Protein AF-A0AAV2QSV0-F1 (afdb_monomer)

Foldseek 3Di:
DDDDDPPVVLVVQLVVVCVPPVDDDPDPVRSQLVVCVVVVDFPAAAPVDRDGHSDPVVNQLVVCVVVVNFPAAAPVDRDGHSDVVVNVLVCCVVVVDFPAADPVDRDGHSDPVVNVLVVCVVVVDFPDAAPVDRDTHSDPVVNVVVVD

InterPro domains:
  IPR013087 Zinc finger C2H2-type [PF00096] (44-66)
  IPR013087 Zinc finger C2H2-type [PS00028] (46-66)
  IPR013087 Zinc finger C2H2-type [PS00028] (74-94)
  IPR013087 Zinc finger C2H2-type [PS00028] (102-122)
  IPR013087 Zinc finger C2H2-type [PS50157] (24-43)
  IPR013087 Zinc finger C2H2-type [PS50157] (44-71)
  IPR013087 Zinc finger C2H2-type [PS50157] (72-99)
  IPR013087 Zinc finger C2H2-type [PS50157] (100-127)
  IPR013087 Zinc finger C2H2-type [PS50157] (128-148)
  IPR013087 Zinc finger C2H2-type [SM00355] (44-66)
  IPR013087 Zinc finger C2H2-type [SM00355] (72-94)
  IPR013087 Zinc finger C2H2-type [SM00355] (100-122)
  IPR013087 Zinc finger C2H2-type [SM00355] (128-148)
  IPR027756 Ovo-like [PTHR10032] (66-147)
  IPR036236 Zinc finger C2H2 superfamily [SSF57667] (24-81)
  IPR036236 Zinc finger C2H2 superfamily [SSF57667] (80-137)

Radius of gyration: 21.08 Å; Cα contacts (8 Å, |Δi|>4): 146; chains: 1; bounding box: 46×46×64 Å

Sequence (148 aa):
MFIRYSLRRNHIYAASVARHFQLAFSNNYELINHVRIHTGEKPYQCSLCVKSFSTNYKLKSHLRRHAGDKPYQCSKCVQAFSDSANLTSHMRIHTGEKPYQCRHCSKAFSQNSGLKKHMRTHTGEKPYQCSQCDQVFSTNSNLRCHMS

Structure (mmCIF, N/CA/C/O backbone):
data_AF-A0AAV2QSV0-F1
#
_entry.id   AF-A0AAV2QSV0-F1
#
loop_
_atom_site.group_PDB
_atom_site.id
_atom_site.type_symbol
_atom_site.label_atom_id
_atom_site.label_alt_id
_atom_site.label_comp_id
_atom_site.label_asym_id
_atom_site.label_entity_id
_atom_site.label_seq_id
_atom_site.pdbx_PDB_ins_code
_atom_site.Cartn_x
_atom_site.Cartn_y
_atom_site.Cartn_z
_atom_site.occupancy
_atom_site.B_iso_or_equiv
_atom_site.auth_seq_id
_atom_site.auth_comp_id
_atom_site.auth_asym_id
_atom_site.auth_atom_id
_atom_site.pdbx_PDB_model_num
ATOM 1 N N . MET A 1 1 ? 3.305 8.415 -44.660 1.00 32.47 1 MET A N 1
ATOM 2 C CA . MET A 1 1 ? 3.394 9.693 -43.916 1.00 32.47 1 MET A CA 1
ATOM 3 C C . MET A 1 1 ? 2.268 9.766 -42.880 1.00 32.47 1 MET A C 1
ATOM 5 O O . MET A 1 1 ? 1.286 10.440 -43.121 1.00 32.47 1 MET A O 1
ATOM 9 N N . PHE A 1 2 ? 2.353 9.050 -41.751 1.00 34.00 2 PHE A N 1
ATOM 10 C CA . PHE A 1 2 ? 1.291 9.077 -40.725 1.00 34.00 2 PHE A CA 1
ATOM 11 C C . PHE A 1 2 ? 1.841 8.804 -39.319 1.00 34.00 2 PHE A C 1
ATOM 13 O O . PHE A 1 2 ? 1.627 7.739 -38.762 1.00 34.00 2 PHE A O 1
ATOM 20 N N . ILE A 1 3 ? 2.548 9.774 -38.727 1.00 33.22 3 ILE A N 1
ATOM 21 C CA . ILE A 1 3 ? 2.807 9.810 -37.273 1.00 33.22 3 ILE A CA 1
ATOM 22 C C . ILE A 1 3 ? 2.834 11.275 -36.807 1.00 33.22 3 ILE A C 1
ATOM 24 O O . ILE A 1 3 ? 3.886 11.812 -36.483 1.00 33.22 3 ILE A O 1
ATOM 28 N N . ARG A 1 4 ? 1.692 11.979 -36.820 1.00 31.45 4 ARG A N 1
ATOM 29 C CA . ARG A 1 4 ? 1.581 13.305 -36.160 1.00 31.45 4 ARG A CA 1
ATOM 30 C C . ARG A 1 4 ? 0.269 13.569 -35.406 1.00 31.45 4 ARG A C 1
ATOM 32 O O . ARG A 1 4 ? 0.170 14.590 -34.732 1.00 31.45 4 ARG A O 1
ATOM 39 N N . TYR A 1 5 ? -0.702 12.652 -35.425 1.00 26.94 5 TYR A N 1
ATOM 40 C CA . TYR A 1 5 ? -2.029 12.909 -34.842 1.00 26.94 5 TYR A CA 1
ATOM 41 C C . TYR A 1 5 ? -2.186 12.546 -33.351 1.00 26.94 5 TYR A C 1
ATOM 43 O O . TYR A 1 5 ? -3.078 13.082 -32.697 1.00 26.94 5 TYR A O 1
ATOM 51 N N . SER A 1 6 ? -1.295 11.736 -32.764 1.00 39.62 6 SER A N 1
ATOM 52 C CA . SER A 1 6 ? -1.459 11.252 -31.376 1.00 39.62 6 SER A CA 1
ATOM 53 C C . SER A 1 6 ? -0.799 12.129 -30.300 1.00 39.62 6 SER A C 1
ATOM 55 O O . SER A 1 6 ? -1.161 12.041 -29.132 1.00 39.62 6 SER A O 1
ATOM 57 N N . LEU A 1 7 ? 0.142 13.011 -30.663 1.00 37.59 7 LEU A N 1
ATOM 58 C CA . LEU A 1 7 ? 0.860 13.868 -29.700 1.00 37.59 7 LEU A CA 1
ATOM 59 C C . LEU A 1 7 ? 0.113 15.174 -29.373 1.00 37.59 7 LEU A C 1
ATOM 61 O O . LEU A 1 7 ? 0.191 15.667 -28.249 1.00 37.59 7 LEU A O 1
ATOM 65 N N . ARG A 1 8 ? -0.655 15.727 -30.326 1.00 40.38 8 ARG A N 1
ATOM 66 C CA . ARG A 1 8 ? -1.363 17.012 -30.142 1.00 40.38 8 ARG A CA 1
ATOM 67 C C . ARG A 1 8 ? -2.563 16.927 -29.193 1.00 40.38 8 ARG A C 1
ATOM 69 O O . ARG A 1 8 ? -2.817 17.884 -28.470 1.00 40.38 8 ARG A O 1
ATOM 76 N N . ARG A 1 9 ? -3.269 15.791 -29.138 1.00 41.97 9 ARG A N 1
ATOM 77 C CA . ARG A 1 9 ? -4.407 15.596 -28.213 1.00 41.97 9 ARG A CA 1
ATOM 78 C C . ARG A 1 9 ? -3.967 15.485 -26.748 1.00 41.97 9 ARG A C 1
ATOM 80 O O . ARG A 1 9 ? -4.655 16.004 -25.876 1.00 41.97 9 ARG A O 1
ATOM 87 N N . ASN A 1 10 ? -2.790 14.907 -26.495 1.00 44.78 10 ASN A N 1
ATOM 88 C CA . ASN A 1 10 ? -2.222 14.785 -25.148 1.00 44.78 10 ASN A CA 1
ATOM 89 C C . ASN A 1 10 ? -1.807 16.139 -24.555 1.00 44.78 10 ASN A C 1
ATOM 91 O O . ASN A 1 10 ? -2.007 16.365 -23.366 1.00 44.78 10 ASN A O 1
ATOM 95 N N . HIS A 1 11 ? -1.301 17.068 -25.373 1.00 49.12 11 HIS A N 1
ATOM 96 C CA . HIS A 1 11 ? -0.940 18.416 -24.916 1.00 49.12 11 HIS A CA 1
ATOM 97 C C . HIS A 1 11 ? -2.155 19.261 -24.502 1.00 49.12 11 HIS A C 1
ATOM 99 O O . HIS A 1 11 ? -2.095 19.969 -23.498 1.00 49.12 11 HIS A O 1
ATOM 105 N N . ILE A 1 12 ? -3.265 19.169 -25.243 1.00 50.06 12 ILE A N 1
ATOM 106 C CA . ILE A 1 12 ? -4.492 19.929 -24.955 1.00 50.06 12 ILE A CA 1
ATOM 107 C C . ILE A 1 12 ? -5.183 19.384 -23.690 1.00 50.06 12 ILE A C 1
ATOM 109 O O . ILE A 1 12 ? -5.651 20.161 -22.860 1.00 50.06 12 ILE A O 1
ATOM 113 N N . TYR A 1 13 ? -5.175 18.060 -23.484 1.00 50.78 13 TYR A N 1
ATOM 114 C CA . TYR A 1 13 ? -5.737 17.440 -22.277 1.00 50.78 13 TYR A CA 1
ATOM 115 C C . TYR A 1 13 ? -4.856 17.668 -21.034 1.00 50.78 13 TYR A C 1
ATOM 117 O O . TYR A 1 13 ? -5.369 17.982 -19.961 1.00 50.78 13 TYR A O 1
ATOM 125 N N . ALA A 1 14 ? -3.525 17.613 -21.180 1.00 51.19 14 ALA A N 1
ATOM 126 C CA . ALA A 1 14 ? -2.584 17.939 -20.104 1.00 51.19 14 ALA A CA 1
ATOM 127 C C . ALA A 1 14 ? -2.739 19.391 -19.606 1.00 51.19 14 ALA A C 1
ATOM 129 O O . ALA A 1 14 ? -2.676 19.635 -18.401 1.00 51.19 14 ALA A O 1
ATOM 130 N N . ALA A 1 15 ? -3.012 20.340 -20.512 1.00 51.00 15 ALA A N 1
ATOM 131 C CA . ALA A 1 15 ? -3.269 21.740 -20.169 1.00 51.00 15 ALA A CA 1
ATOM 132 C C . ALA A 1 15 ? -4.613 21.961 -19.439 1.00 51.00 15 ALA A C 1
ATOM 134 O O . ALA A 1 15 ? -4.721 22.863 -18.609 1.00 51.00 15 ALA A O 1
ATOM 135 N N . SER A 1 16 ? -5.632 21.139 -19.717 1.00 51.31 16 SER A N 1
ATOM 136 C CA . SER A 1 16 ? -6.951 21.228 -19.070 1.00 51.31 16 SER A CA 1
ATOM 137 C C . SER A 1 16 ? -6.951 20.644 -17.649 1.00 51.31 16 SER A C 1
ATOM 139 O O . SER A 1 16 ? -7.546 21.230 -16.747 1.00 51.31 16 SER A O 1
ATOM 141 N N . VAL A 1 17 ? -6.221 19.549 -17.411 1.00 51.69 17 VAL A N 1
ATOM 142 C CA . VAL A 1 17 ? -6.189 18.864 -16.103 1.00 51.69 17 VAL A CA 1
ATOM 143 C C . VAL A 1 17 ? -5.290 19.578 -15.082 1.00 51.69 17 VAL A C 1
ATOM 145 O O . VAL A 1 17 ? -5.622 19.618 -13.898 1.00 51.69 17 VAL A O 1
ATOM 148 N N . ALA A 1 18 ? -4.207 20.232 -15.523 1.00 52.09 18 ALA A N 1
ATOM 149 C CA . ALA A 1 18 ? -3.357 21.051 -14.649 1.00 52.09 18 ALA A CA 1
ATOM 150 C C . ALA A 1 18 ? -4.107 22.252 -14.030 1.00 52.09 18 ALA A C 1
ATOM 152 O O . ALA A 1 18 ? -3.791 22.680 -12.920 1.00 52.09 18 ALA A O 1
ATOM 153 N N . ARG A 1 19 ? -5.138 22.766 -14.717 1.00 47.75 19 ARG A N 1
ATOM 154 C CA . ARG A 1 19 ? -5.935 23.917 -14.264 1.00 47.75 19 ARG A CA 1
ATOM 155 C C . ARG A 1 19 ? -6.903 23.609 -13.120 1.00 47.75 19 ARG A C 1
ATOM 157 O O . ARG A 1 19 ? -7.321 24.547 -12.453 1.00 47.75 19 ARG A O 1
ATOM 164 N N . HIS A 1 20 ? -7.243 22.345 -12.860 1.00 48.81 20 HIS A N 1
ATOM 165 C CA . HIS A 1 20 ? -8.277 22.023 -11.869 1.00 48.81 20 HIS A CA 1
ATOM 166 C C . HIS A 1 20 ? -7.734 21.806 -10.441 1.00 48.81 20 HIS A C 1
ATOM 168 O O . HIS A 1 20 ? -8.510 21.871 -9.496 1.00 48.81 20 HIS A O 1
ATOM 174 N N . PHE A 1 21 ? -6.422 21.589 -10.252 1.00 53.50 21 PHE A N 1
ATOM 175 C CA . PHE A 1 21 ? -5.869 21.170 -8.947 1.00 53.50 21 PHE A CA 1
ATOM 176 C C . PHE A 1 21 ? -4.662 21.967 -8.415 1.00 53.50 21 PHE A C 1
ATOM 178 O O . PHE A 1 21 ? -4.101 21.566 -7.401 1.00 53.50 21 PHE A O 1
ATOM 185 N N . GLN A 1 22 ? -4.262 23.085 -9.039 1.00 54.41 22 GLN A N 1
ATOM 186 C CA . GLN A 1 22 ? -3.176 23.966 -8.548 1.00 54.41 22 GLN A CA 1
ATOM 187 C C . GLN A 1 22 ? -1.873 23.230 -8.140 1.00 54.41 22 GLN A C 1
ATOM 189 O O . GLN A 1 22 ? -1.182 23.635 -7.209 1.00 54.41 22 GLN A O 1
ATOM 194 N N . LEU A 1 23 ? -1.510 22.139 -8.824 1.00 63.44 23 LEU A N 1
ATOM 195 C CA . LEU A 1 23 ? -0.260 21.421 -8.555 1.00 63.44 23 LEU A CA 1
ATOM 196 C C . LEU A 1 23 ? 0.868 22.008 -9.410 1.00 63.44 23 LEU A C 1
ATOM 198 O O . LEU A 1 23 ? 0.810 21.961 -10.639 1.00 63.44 23 LEU A O 1
ATOM 202 N N . ALA A 1 24 ? 1.898 22.549 -8.759 1.00 76.06 24 ALA A N 1
ATOM 203 C CA . ALA A 1 24 ? 3.137 22.949 -9.416 1.00 76.06 24 ALA A CA 1
ATOM 204 C C . ALA A 1 24 ? 4.026 21.712 -9.632 1.00 76.06 24 ALA A C 1
ATOM 206 O O . ALA A 1 24 ? 4.326 20.988 -8.684 1.00 76.06 24 ALA A O 1
ATOM 207 N N . PHE A 1 25 ? 4.439 21.465 -10.876 1.00 80.62 25 PHE A N 1
ATOM 208 C CA . PHE A 1 25 ? 5.375 20.392 -11.229 1.00 80.62 25 PHE A CA 1
ATOM 209 C C . PHE A 1 25 ? 6.743 20.988 -11.537 1.00 80.62 25 PHE A C 1
ATOM 211 O O . PHE A 1 25 ? 6.831 21.995 -12.241 1.00 80.62 25 PHE A O 1
ATOM 218 N N . SER A 1 26 ? 7.805 20.344 -11.055 1.00 84.56 26 SER A N 1
ATOM 219 C CA . SER A 1 26 ? 9.172 20.860 -11.200 1.00 84.56 26 SER A CA 1
ATOM 220 C C . SER A 1 26 ? 9.704 20.675 -12.622 1.00 84.56 26 SER A C 1
ATOM 222 O O . SER A 1 26 ? 10.623 21.368 -13.048 1.00 84.56 26 SER A O 1
ATOM 224 N N . ASN A 1 27 ? 9.150 19.716 -13.370 1.00 84.88 27 ASN A N 1
ATOM 225 C CA . ASN A 1 27 ? 9.531 19.435 -14.750 1.00 84.88 27 ASN A CA 1
ATOM 226 C C . ASN A 1 27 ? 8.405 18.737 -15.533 1.00 84.88 27 ASN A C 1
ATOM 228 O O . ASN A 1 27 ? 7.393 18.285 -14.992 1.00 84.88 27 ASN A O 1
ATOM 232 N N . ASN A 1 28 ? 8.610 18.619 -16.846 1.00 83.38 28 ASN A N 1
ATOM 233 C CA . ASN A 1 28 ? 7.645 18.009 -17.758 1.00 83.38 28 ASN A CA 1
ATOM 234 C C . ASN A 1 28 ? 7.436 16.500 -17.504 1.00 83.38 28 ASN A C 1
ATOM 236 O O . ASN A 1 28 ? 6.323 16.002 -17.665 1.00 83.38 28 ASN A O 1
ATOM 240 N N . TYR A 1 29 ? 8.468 15.777 -17.058 1.00 84.94 29 TYR A N 1
ATOM 241 C CA . TYR A 1 29 ? 8.368 14.346 -16.754 1.00 84.94 29 TYR A CA 1
ATOM 242 C C . TYR A 1 29 ? 7.406 14.073 -15.587 1.00 84.94 29 TYR A C 1
ATOM 244 O O . TYR A 1 29 ? 6.594 13.146 -15.655 1.00 84.94 29 TYR A O 1
ATOM 252 N N . GLU A 1 30 ? 7.445 14.897 -14.540 1.00 83.62 30 GLU A N 1
ATOM 253 C CA . GLU A 1 30 ? 6.509 14.830 -13.412 1.00 83.62 30 GLU A CA 1
ATOM 254 C C . GLU A 1 30 ? 5.070 15.116 -13.846 1.00 83.62 30 GLU A C 1
ATOM 256 O O . GLU A 1 30 ? 4.170 14.344 -13.506 1.00 83.62 30 GLU A O 1
ATOM 261 N N . LEU A 1 31 ? 4.867 16.157 -14.661 1.00 85.31 31 LEU A N 1
ATOM 262 C CA . LEU A 1 31 ? 3.554 16.495 -15.212 1.00 85.31 31 LEU A CA 1
ATOM 263 C C . LEU A 1 31 ? 2.981 15.340 -16.047 1.00 85.31 31 LEU A C 1
ATOM 265 O O . LEU A 1 31 ? 1.838 14.934 -15.834 1.00 85.31 31 LEU A O 1
ATOM 269 N N . ILE A 1 32 ? 3.768 14.767 -16.964 1.00 85.81 32 ILE A N 1
ATOM 270 C CA . ILE A 1 32 ? 3.324 13.635 -17.793 1.00 85.81 32 ILE A CA 1
ATOM 271 C C . ILE A 1 32 ? 2.937 12.447 -16.908 1.00 85.81 32 ILE A C 1
ATOM 273 O O . ILE A 1 32 ? 1.864 11.869 -17.080 1.00 85.81 32 ILE A O 1
ATOM 277 N N . ASN A 1 33 ? 3.776 12.086 -15.935 1.00 86.56 33 ASN A N 1
ATOM 278 C CA . ASN A 1 33 ? 3.475 10.971 -15.036 1.00 86.56 33 ASN A CA 1
ATOM 279 C C . ASN A 1 33 ? 2.232 11.217 -14.177 1.00 86.56 33 ASN A C 1
ATOM 281 O O . ASN A 1 33 ? 1.498 10.265 -13.905 1.00 86.56 33 ASN A O 1
ATOM 285 N N . HIS A 1 34 ? 1.985 12.462 -13.766 1.00 85.00 34 HIS A N 1
ATOM 286 C CA . HIS A 1 34 ? 0.760 12.835 -13.070 1.00 85.00 34 HIS A CA 1
ATOM 287 C C . HIS A 1 34 ? -0.468 12.658 -13.967 1.00 85.00 34 HIS A C 1
ATOM 289 O O . HIS A 1 34 ? -1.4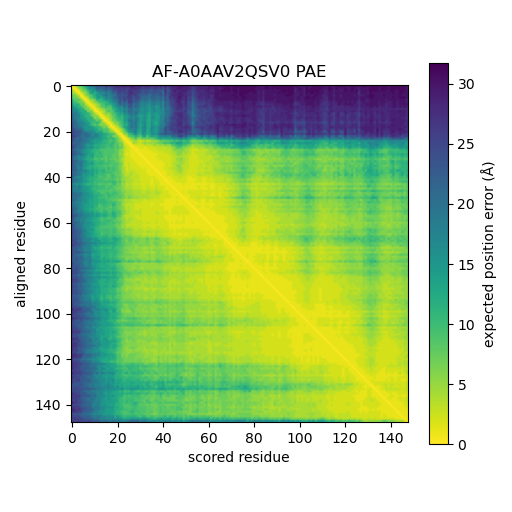34 12.018 -13.558 1.00 85.00 34 HIS A O 1
ATOM 295 N N . VAL A 1 35 ? -0.423 13.155 -15.207 1.00 84.94 35 VAL A N 1
ATOM 296 C CA . VAL A 1 35 ? -1.540 13.028 -16.159 1.00 84.94 35 VAL A CA 1
ATOM 297 C C . VAL A 1 35 ? -1.916 11.560 -16.396 1.00 84.94 35 VAL A C 1
ATOM 299 O O . VAL A 1 35 ? -3.105 11.246 -16.465 1.00 84.94 35 VAL A O 1
ATOM 302 N N . ARG A 1 36 ? -0.943 10.636 -16.405 1.00 88.31 36 ARG A N 1
ATOM 303 C CA . ARG A 1 36 ? -1.202 9.184 -16.521 1.00 88.31 36 ARG A CA 1
ATOM 304 C C . ARG A 1 36 ? -2.087 8.610 -15.412 1.00 88.31 36 ARG A C 1
ATOM 306 O O . ARG A 1 36 ? -2.693 7.558 -15.605 1.00 88.31 36 ARG A O 1
ATOM 313 N N . ILE A 1 37 ? -2.170 9.262 -14.252 1.00 83.75 37 ILE A N 1
ATOM 314 C CA . ILE A 1 37 ? -3.067 8.848 -13.162 1.00 83.75 37 ILE A CA 1
ATOM 315 C C . ILE A 1 37 ? -4.528 9.072 -13.565 1.00 83.75 37 ILE A C 1
ATOM 317 O O . ILE A 1 37 ? -5.369 8.226 -13.274 1.00 83.75 37 ILE A O 1
ATOM 321 N N . HIS A 1 38 ? -4.809 10.167 -14.274 1.00 83.81 38 HIS A N 1
ATOM 322 C CA . HIS A 1 38 ? -6.153 10.517 -14.737 1.00 83.81 38 HIS A CA 1
ATOM 323 C C . HIS A 1 38 ? -6.553 9.747 -15.991 1.00 83.81 38 HIS A C 1
ATOM 325 O O . HIS A 1 38 ? -7.694 9.317 -16.112 1.00 83.81 38 HIS A O 1
ATOM 331 N N . THR A 1 39 ? -5.618 9.546 -16.922 1.00 88.31 39 THR A N 1
ATOM 332 C CA . THR A 1 39 ? -5.899 8.824 -18.176 1.00 88.31 39 THR A CA 1
ATOM 333 C C . THR A 1 39 ? -5.861 7.306 -18.015 1.00 88.31 39 THR A C 1
ATOM 335 O O . THR A 1 39 ? -6.358 6.582 -18.872 1.00 88.31 39 THR A O 1
ATOM 338 N N . GLY A 1 40 ? -5.238 6.802 -16.945 1.00 88.69 40 GLY A N 1
ATOM 339 C CA . GLY A 1 40 ? -5.006 5.373 -16.745 1.00 88.69 40 GLY A CA 1
ATOM 340 C C . GLY A 1 40 ? -3.932 4.778 -17.663 1.00 88.69 40 GLY A C 1
ATOM 341 O O . GLY A 1 40 ? -3.752 3.559 -17.663 1.00 88.69 40 GLY A O 1
ATOM 342 N N . GLU A 1 41 ? -3.205 5.604 -18.422 1.00 92.44 41 GLU A N 1
ATOM 343 C CA . GLU A 1 41 ? -2.170 5.157 -19.352 1.00 92.44 41 GLU A CA 1
ATOM 344 C C . GLU A 1 41 ? -1.031 4.432 -18.612 1.00 92.44 41 GLU A C 1
ATOM 346 O O . GLU A 1 41 ? -0.446 4.921 -17.636 1.00 92.44 41 GLU A O 1
ATOM 351 N N . LYS A 1 42 ? -0.697 3.234 -19.095 1.00 94.44 42 LYS A N 1
ATOM 352 C CA . LYS A 1 42 ? 0.326 2.357 -18.516 1.00 94.44 42 LYS A CA 1
ATOM 353 C C . LYS A 1 42 ? 1.274 1.871 -19.612 1.00 94.44 42 LYS A C 1
ATOM 355 O O . LYS A 1 42 ? 1.170 0.718 -20.023 1.00 94.44 42 LYS A O 1
ATOM 360 N N . PRO A 1 43 ? 2.185 2.730 -20.098 1.00 95.12 43 PRO A N 1
ATOM 361 C CA . PRO A 1 43 ? 3.000 2.418 -21.271 1.00 95.12 43 PRO A CA 1
ATOM 362 C C . PRO A 1 43 ? 4.078 1.358 -21.001 1.00 95.12 43 PRO A C 1
ATOM 364 O O . PRO A 1 43 ? 4.657 0.817 -21.935 1.00 95.12 43 PRO A O 1
ATOM 367 N N . TYR A 1 44 ? 4.367 1.041 -19.735 1.00 96.50 44 TYR A N 1
ATOM 368 C CA . TYR A 1 44 ? 5.416 0.091 -19.368 1.00 96.50 44 TYR A CA 1
ATOM 369 C C . TYR A 1 44 ? 4.822 -1.289 -19.097 1.00 96.50 44 TYR A C 1
ATOM 371 O O . TYR A 1 44 ? 4.394 -1.577 -17.979 1.00 96.50 44 TYR A O 1
ATOM 379 N N . GLN A 1 45 ? 4.794 -2.140 -20.115 1.00 97.44 45 GLN A N 1
ATOM 380 C CA . GLN A 1 45 ? 4.288 -3.506 -20.017 1.00 97.44 45 GLN A CA 1
ATOM 381 C C . GLN A 1 45 ? 5.345 -4.472 -19.464 1.00 97.44 45 GLN A C 1
ATOM 383 O O . GLN A 1 45 ? 6.531 -4.369 -19.778 1.00 97.44 45 GLN A O 1
ATOM 388 N N . CYS A 1 46 ? 4.915 -5.417 -18.629 1.00 97.44 46 CYS A N 1
ATOM 389 C CA . CYS A 1 46 ? 5.742 -6.539 -18.205 1.00 97.44 46 CYS A CA 1
ATOM 390 C C . CYS A 1 46 ? 5.847 -7.574 -19.329 1.00 97.44 46 CYS A C 1
ATOM 392 O O . CYS A 1 46 ? 4.839 -7.978 -19.899 1.00 97.44 46 CYS A O 1
ATOM 394 N N . SER A 1 47 ? 7.057 -8.047 -19.618 1.00 96.62 47 SER A N 1
ATOM 395 C CA . SER A 1 47 ? 7.279 -9.115 -20.600 1.00 96.62 47 SER A CA 1
ATOM 396 C C . SER A 1 47 ? 6.896 -10.507 -20.084 1.00 96.62 47 SER A C 1
ATOM 398 O O . SER A 1 47 ? 6.749 -11.428 -20.876 1.00 96.62 47 SER A O 1
ATOM 400 N N . LEU A 1 48 ? 6.729 -10.668 -18.766 1.00 96.81 48 LEU A N 1
ATOM 401 C CA . LEU A 1 48 ? 6.491 -11.958 -18.106 1.00 96.81 48 LEU A CA 1
ATOM 402 C C . LEU A 1 48 ? 5.036 -12.157 -17.656 1.00 96.81 48 LEU A C 1
ATOM 404 O O . LEU A 1 48 ? 4.672 -13.237 -17.198 1.00 96.81 48 LEU A O 1
ATOM 408 N N . CYS A 1 49 ? 4.197 -11.119 -17.717 1.00 96.75 49 CYS A N 1
ATOM 409 C CA . CYS A 1 49 ? 2.769 -11.226 -17.417 1.00 96.75 49 CYS A CA 1
ATOM 410 C C . CYS A 1 49 ? 1.971 -10.075 -18.040 1.00 96.75 49 CYS A C 1
ATOM 412 O O . CYS A 1 49 ? 2.528 -9.079 -18.482 1.00 96.75 49 CYS A O 1
ATOM 414 N N . VAL A 1 50 ? 0.642 -10.156 -17.982 1.00 96.56 50 VAL A N 1
ATOM 415 C CA . VAL A 1 50 ? -0.282 -9.162 -18.566 1.00 96.56 50 VAL A CA 1
ATOM 416 C C . VAL A 1 50 ? -0.308 -7.797 -17.854 1.00 96.56 50 VAL A C 1
ATOM 418 O O . VAL A 1 50 ? -1.141 -6.948 -18.164 1.00 96.56 50 VAL A O 1
ATOM 421 N N . LYS A 1 51 ? 0.546 -7.566 -16.847 1.00 96.81 51 LYS A N 1
ATOM 422 C CA . LYS A 1 51 ? 0.530 -6.318 -16.072 1.00 96.81 51 LYS A CA 1
ATOM 423 C C . LYS A 1 51 ? 1.322 -5.217 -16.771 1.00 96.81 51 LYS A C 1
ATOM 425 O O . LYS A 1 51 ? 2.467 -5.422 -17.159 1.00 96.81 51 LYS A O 1
ATOM 430 N N . SER A 1 52 ? 0.751 -4.017 -16.776 1.00 96.69 52 SER A N 1
ATOM 431 C CA . SER A 1 52 ? 1.417 -2.792 -17.229 1.00 96.69 52 SER A CA 1
ATOM 432 C C . SER A 1 52 ? 1.447 -1.730 -16.131 1.00 96.69 52 SER A C 1
ATOM 434 O O . SER A 1 52 ? 0.631 -1.742 -15.202 1.00 96.69 52 SER A O 1
ATOM 436 N N . PHE A 1 53 ? 2.393 -0.799 -16.231 1.00 95.62 53 PHE A N 1
ATOM 437 C CA . PHE A 1 53 ? 2.69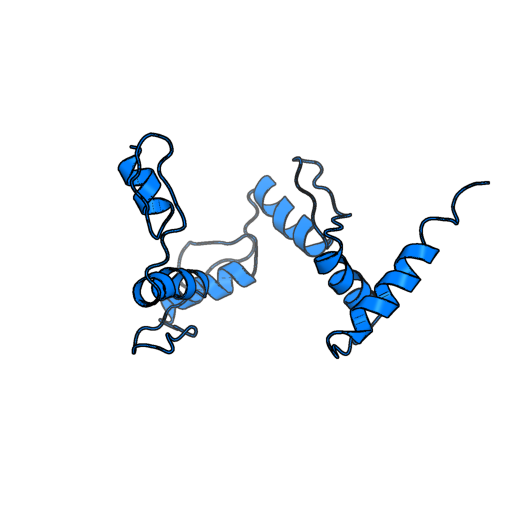8 0.211 -15.221 1.00 95.62 53 PHE A CA 1
ATOM 438 C C . PHE A 1 53 ? 2.791 1.606 -15.840 1.00 95.62 53 PHE A C 1
ATOM 440 O O . PHE A 1 53 ? 3.152 1.768 -17.003 1.00 95.62 53 PHE A O 1
ATOM 447 N N . SER A 1 54 ? 2.477 2.632 -15.045 1.00 93.00 54 SER A N 1
ATOM 448 C CA . SER A 1 54 ? 2.526 4.035 -15.480 1.00 93.00 54 SER A CA 1
ATOM 449 C C . SER A 1 54 ? 3.937 4.632 -15.489 1.00 93.00 54 SER A C 1
ATOM 451 O O . SER A 1 54 ? 4.163 5.657 -16.127 1.00 93.00 54 SER A O 1
ATOM 453 N N . THR A 1 55 ? 4.894 3.994 -14.803 1.00 91.75 55 THR A N 1
ATOM 454 C CA . THR A 1 55 ? 6.300 4.419 -14.742 1.00 91.75 55 THR A CA 1
ATOM 455 C C . THR A 1 55 ? 7.254 3.233 -14.882 1.00 91.75 55 THR A C 1
ATOM 457 O O . THR A 1 55 ? 6.944 2.117 -14.452 1.00 91.75 55 THR A O 1
ATOM 460 N N . ASN A 1 56 ? 8.448 3.482 -15.432 1.00 93.00 56 ASN A N 1
ATOM 461 C CA . ASN A 1 56 ? 9.489 2.460 -15.586 1.00 93.00 56 ASN A CA 1
ATOM 462 C C . ASN A 1 56 ? 9.973 1.913 -14.233 1.00 93.00 56 ASN A C 1
ATOM 464 O O . ASN A 1 56 ? 10.177 0.711 -14.094 1.00 93.00 56 ASN A O 1
ATOM 468 N N . TYR A 1 57 ? 10.088 2.774 -13.215 1.00 91.06 57 TYR A N 1
ATOM 469 C CA . TYR A 1 57 ? 10.451 2.366 -11.853 1.00 91.06 57 TYR A CA 1
ATOM 470 C C . TYR A 1 57 ? 9.503 1.292 -11.298 1.00 91.06 57 TYR A C 1
ATOM 472 O O . TYR A 1 57 ? 9.955 0.274 -10.775 1.00 91.06 57 TYR A O 1
ATOM 480 N N . LYS A 1 58 ? 8.186 1.476 -11.471 1.00 92.69 58 LYS A N 1
ATOM 481 C CA . LYS A 1 58 ? 7.183 0.501 -11.017 1.00 92.69 58 LYS A CA 1
ATOM 482 C C . LYS A 1 58 ? 7.294 -0.825 -11.769 1.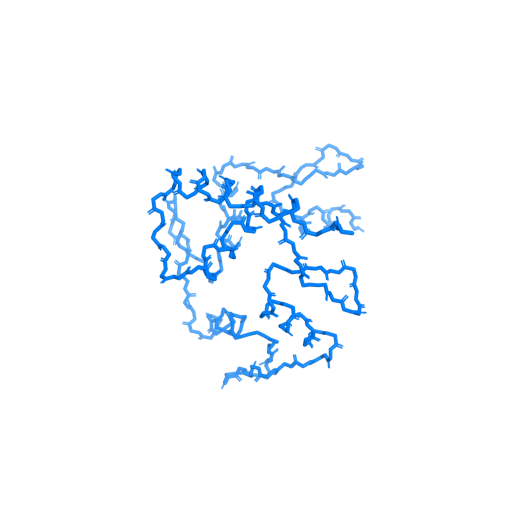00 92.69 58 LYS A C 1
ATOM 484 O O . LYS A 1 58 ? 7.165 -1.872 -11.142 1.00 92.69 58 LYS A O 1
ATOM 489 N N . LEU A 1 59 ? 7.575 -0.788 -13.075 1.00 95.38 59 LEU A N 1
ATOM 490 C CA . LEU A 1 59 ? 7.853 -1.998 -13.853 1.00 95.38 59 LEU A CA 1
ATOM 491 C C . LEU A 1 59 ? 9.107 -2.718 -13.328 1.00 95.38 59 LEU A C 1
ATOM 493 O O . LEU A 1 59 ? 9.045 -3.915 -13.069 1.00 95.38 59 LEU A O 1
ATOM 497 N N . LYS A 1 60 ? 10.219 -2.007 -13.100 1.00 93.94 60 LYS A N 1
ATOM 498 C CA . LYS A 1 60 ? 11.455 -2.597 -12.552 1.00 93.94 60 LYS A CA 1
ATOM 499 C C . LYS A 1 60 ? 11.232 -3.241 -11.181 1.00 93.94 60 LYS A C 1
ATOM 501 O O . LYS A 1 60 ? 11.612 -4.390 -10.983 1.00 93.94 60 LYS A O 1
ATOM 506 N N . SER A 1 61 ? 10.567 -2.539 -10.259 1.00 93.12 61 SER A N 1
ATOM 507 C CA . SER A 1 61 ? 10.212 -3.083 -8.937 1.00 93.12 61 SER A CA 1
ATOM 508 C C . SER A 1 61 ? 9.312 -4.322 -9.062 1.00 93.12 61 SER A C 1
ATOM 510 O O . SER A 1 61 ? 9.516 -5.326 -8.382 1.00 93.12 61 SER A O 1
ATOM 512 N N . HIS A 1 62 ? 8.367 -4.317 -10.006 1.0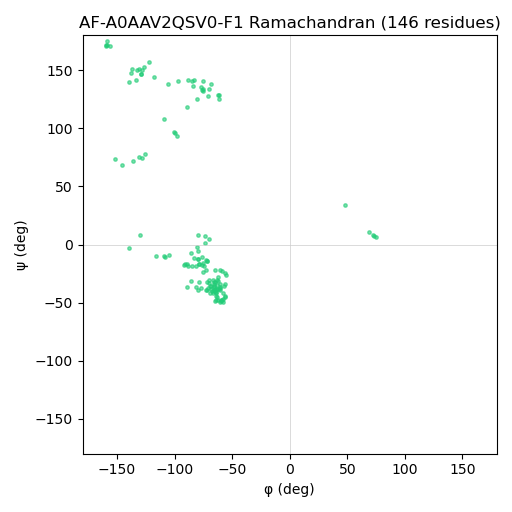0 94.50 62 HIS A N 1
ATOM 513 C CA . HIS A 1 62 ? 7.535 -5.481 -10.297 1.00 94.50 62 HIS A CA 1
ATOM 514 C C . HIS A 1 62 ? 8.320 -6.676 -10.860 1.00 94.50 62 HIS A C 1
ATOM 516 O O . HIS A 1 62 ? 8.036 -7.808 -10.468 1.00 94.50 62 HIS A O 1
ATOM 522 N N . LEU A 1 63 ? 9.292 -6.454 -11.750 1.00 95.88 63 LEU A N 1
ATOM 523 C CA . LEU A 1 63 ? 10.106 -7.526 -12.337 1.00 95.88 63 LEU A CA 1
ATOM 524 C C . LEU A 1 63 ? 10.916 -8.284 -11.278 1.00 95.88 63 LEU A C 1
ATOM 526 O O . LEU A 1 63 ? 11.058 -9.500 -11.386 1.00 95.88 63 LEU A O 1
ATOM 530 N N . ARG A 1 64 ? 11.338 -7.617 -10.196 1.00 95.19 64 ARG A N 1
ATOM 531 C CA . ARG A 1 64 ? 11.992 -8.280 -9.052 1.00 95.19 64 ARG A CA 1
ATOM 532 C C . ARG A 1 64 ? 11.145 -9.398 -8.455 1.00 95.19 64 ARG A C 1
ATOM 534 O O . ARG A 1 64 ? 11.672 -10.426 -8.059 1.00 95.19 64 ARG A O 1
ATOM 541 N N . ARG A 1 65 ? 9.816 -9.256 -8.462 1.00 91.38 65 ARG A N 1
ATOM 542 C CA . ARG A 1 65 ? 8.907 -10.308 -7.986 1.00 91.38 65 ARG A CA 1
ATOM 543 C C . ARG A 1 65 ? 8.951 -11.566 -8.855 1.00 91.38 65 ARG A C 1
ATOM 545 O O . ARG A 1 65 ? 8.769 -12.649 -8.317 1.00 91.38 65 ARG A O 1
ATOM 552 N N . HIS A 1 66 ? 9.163 -11.430 -10.163 1.00 94.38 66 HIS A N 1
ATOM 553 C CA . HIS A 1 66 ? 9.345 -12.586 -11.045 1.00 94.38 66 HIS A CA 1
ATOM 554 C C . HIS A 1 66 ? 10.698 -13.261 -10.807 1.00 94.38 66 HIS A C 1
ATOM 556 O O . HIS A 1 66 ? 10.766 -14.481 -10.788 1.00 94.38 66 HIS A O 1
ATOM 562 N N . ALA A 1 67 ? 11.745 -12.469 -10.569 1.00 94.56 67 ALA A N 1
ATOM 563 C CA . ALA A 1 67 ? 13.083 -12.973 -10.271 1.00 94.56 67 ALA A CA 1
ATOM 564 C C . ALA A 1 67 ? 13.247 -13.505 -8.832 1.00 94.56 67 ALA A C 1
ATOM 566 O O . ALA A 1 67 ? 14.276 -14.086 -8.511 1.00 94.56 67 ALA A O 1
ATOM 567 N N . GLY A 1 68 ? 12.276 -13.264 -7.944 1.00 93.19 68 GLY A N 1
ATOM 568 C CA . GLY A 1 68 ? 12.431 -13.512 -6.507 1.00 93.19 68 GLY A CA 1
ATOM 569 C C . GLY A 1 68 ? 13.419 -12.562 -5.813 1.00 93.19 68 GLY A C 1
ATOM 570 O O . GLY A 1 68 ? 13.747 -12.776 -4.649 1.00 93.19 68 GLY A O 1
ATOM 571 N N . ASP A 1 69 ? 13.861 -11.506 -6.499 1.00 95.44 69 ASP A N 1
ATOM 572 C CA . ASP A 1 69 ? 14.847 -10.551 -6.004 1.00 95.44 69 ASP A CA 1
ATOM 573 C C . ASP A 1 69 ? 14.262 -9.667 -4.887 1.00 95.44 69 ASP A C 1
ATOM 575 O O . ASP A 1 69 ? 13.194 -9.049 -5.015 1.00 95.44 69 ASP A O 1
ATOM 579 N N . LYS A 1 70 ? 14.977 -9.618 -3.763 1.00 95.19 70 LYS A N 1
ATOM 580 C CA . LYS A 1 70 ? 14.600 -8.905 -2.539 1.00 95.19 70 LYS A CA 1
ATOM 581 C C . LYS A 1 70 ? 15.811 -8.144 -1.989 1.00 95.19 70 LYS A C 1
ATOM 583 O O . LYS A 1 70 ? 16.356 -8.530 -0.955 1.00 95.19 70 LYS A O 1
ATOM 588 N N . PRO A 1 71 ? 16.235 -7.057 -2.655 1.00 95.44 71 PRO A N 1
ATOM 589 C CA . PRO A 1 71 ? 17.485 -6.383 -2.318 1.00 95.44 71 PRO A CA 1
ATOM 590 C C . PRO A 1 71 ? 17.405 -5.585 -1.008 1.00 95.44 71 PRO A C 1
ATOM 592 O O . PRO A 1 71 ? 18.431 -5.177 -0.473 1.00 95.44 71 PRO A O 1
ATOM 595 N N . TYR A 1 72 ? 16.204 -5.345 -0.472 1.00 96.38 72 TYR A N 1
ATOM 596 C CA . TYR A 1 72 ? 16.010 -4.549 0.739 1.00 96.38 72 TYR A CA 1
ATOM 597 C C . TYR A 1 72 ? 15.829 -5.458 1.952 1.00 96.38 72 TYR A C 1
ATOM 599 O O . TYR A 1 72 ? 14.724 -5.931 2.226 1.00 96.38 72 TYR A O 1
ATOM 607 N N . GLN A 1 73 ? 16.917 -5.702 2.676 1.00 97.88 73 GLN A N 1
ATOM 608 C CA . GLN A 1 73 ? 16.927 -6.533 3.880 1.00 97.88 73 GLN A CA 1
ATOM 609 C C . GLN A 1 73 ? 16.542 -5.727 5.125 1.00 97.88 73 GLN A C 1
ATOM 611 O O . GLN A 1 73 ? 16.939 -4.572 5.287 1.00 97.88 73 GLN A O 1
ATOM 616 N N . CYS A 1 74 ? 15.768 -6.342 6.018 1.00 98.06 74 CYS A N 1
ATOM 617 C CA . CYS A 1 74 ? 15.506 -5.786 7.337 1.00 98.06 74 CYS A CA 1
ATOM 618 C C . CYS A 1 74 ? 16.732 -5.960 8.237 1.00 98.06 74 CYS A C 1
ATOM 620 O O . CYS A 1 74 ? 17.278 -7.049 8.354 1.00 98.06 74 CYS A O 1
ATOM 622 N N . SER A 1 75 ? 17.142 -4.899 8.932 1.00 97.75 75 SER A N 1
ATOM 623 C CA . SER A 1 75 ? 18.271 -4.960 9.872 1.00 97.75 75 SER A CA 1
ATOM 624 C C . SER A 1 75 ? 17.910 -5.558 11.237 1.00 97.75 75 SER A C 1
ATOM 626 O O . SER A 1 75 ? 18.779 -5.713 12.091 1.00 97.75 75 SER A O 1
ATOM 628 N N . LYS A 1 76 ? 16.627 -5.856 11.479 1.00 97.62 76 LYS A N 1
ATOM 629 C CA . LYS A 1 76 ? 16.106 -6.348 12.766 1.00 97.62 76 LYS A CA 1
ATOM 630 C C . LYS A 1 76 ? 15.531 -7.766 12.694 1.00 97.62 76 LYS A C 1
ATOM 632 O O . LYS A 1 76 ? 15.223 -8.338 13.735 1.00 97.62 76 LYS A O 1
ATOM 637 N N . CYS A 1 77 ? 15.366 -8.335 11.499 1.00 97.50 77 CYS A N 1
ATOM 638 C CA . CYS A 1 77 ? 14.916 -9.714 11.306 1.00 97.50 77 CYS A CA 1
ATOM 639 C C . CYS A 1 77 ? 15.321 -10.248 9.923 1.00 97.50 77 CYS A C 1
ATOM 641 O O . CYS A 1 77 ? 15.809 -9.506 9.081 1.00 97.50 77 CYS A O 1
ATOM 643 N N . VAL A 1 78 ? 15.058 -11.530 9.658 1.00 97.00 78 VAL A N 1
ATOM 644 C CA . VAL A 1 78 ? 15.434 -12.215 8.403 1.00 97.00 78 VAL A CA 1
ATOM 645 C C . VAL A 1 78 ? 14.586 -11.828 7.178 1.00 97.00 78 VAL A C 1
ATOM 647 O O . VAL A 1 78 ? 14.761 -12.385 6.096 1.00 97.00 78 VAL A O 1
ATOM 650 N N . GLN A 1 79 ? 13.620 -10.918 7.325 1.00 97.25 79 GLN A N 1
ATOM 651 C CA . GLN A 1 79 ? 12.726 -10.539 6.230 1.00 97.25 79 GLN A CA 1
ATOM 652 C C . GLN A 1 79 ? 13.430 -9.629 5.218 1.00 97.25 79 GLN A C 1
ATOM 654 O O . GLN A 1 79 ? 14.155 -8.703 5.579 1.00 97.25 79 GLN A O 1
ATOM 659 N N . ALA A 1 80 ? 13.146 -9.857 3.936 1.00 96.44 80 ALA A N 1
ATOM 660 C CA . ALA A 1 80 ? 13.637 -9.044 2.830 1.00 96.44 80 ALA A CA 1
ATOM 661 C C . ALA A 1 80 ? 12.501 -8.686 1.862 1.00 96.44 80 ALA A C 1
ATOM 663 O O . ALA A 1 80 ? 11.532 -9.439 1.692 1.00 96.44 80 ALA A O 1
ATOM 664 N N . PHE A 1 81 ? 12.630 -7.534 1.208 1.00 94.94 81 PHE A N 1
ATOM 665 C CA . PHE A 1 81 ? 11.589 -6.914 0.393 1.00 94.94 81 PHE A CA 1
ATOM 666 C C . PHE A 1 81 ? 12.117 -6.553 -0.996 1.00 94.94 81 PHE A C 1
ATOM 668 O O . PHE A 1 81 ? 13.288 -6.228 -1.173 1.00 94.94 81 PHE A O 1
ATOM 675 N N . SER A 1 82 ? 11.231 -6.574 -1.994 1.00 93.06 82 SER A N 1
ATOM 676 C CA . SER A 1 82 ? 11.544 -6.189 -3.379 1.00 93.06 82 SER A CA 1
ATOM 677 C C . SER A 1 82 ? 11.551 -4.669 -3.607 1.00 93.06 82 SER A C 1
ATOM 679 O O . SER A 1 82 ? 12.007 -4.196 -4.649 1.00 93.06 82 SER A O 1
ATOM 681 N N . ASP A 1 83 ? 11.035 -3.900 -2.644 1.00 91.25 83 ASP A N 1
ATOM 682 C CA . ASP A 1 83 ? 10.870 -2.447 -2.705 1.00 91.25 83 ASP A CA 1
ATOM 683 C C . ASP A 1 83 ? 11.228 -1.801 -1.356 1.00 91.25 83 ASP A C 1
ATOM 685 O O . ASP A 1 83 ? 10.878 -2.341 -0.300 1.00 91.25 83 ASP A O 1
ATOM 689 N N . SER A 1 84 ? 11.901 -0.648 -1.384 1.00 93.88 84 SER A N 1
ATOM 690 C CA . SER A 1 84 ? 12.329 0.061 -0.176 1.00 93.88 84 SER A CA 1
ATOM 691 C C . SER A 1 84 ? 11.149 0.586 0.636 1.00 93.88 84 SER A C 1
ATOM 693 O O . SER A 1 84 ? 11.192 0.526 1.862 1.00 93.88 84 SER A O 1
ATOM 695 N N . ALA A 1 85 ? 10.062 1.026 -0.007 1.00 92.62 85 ALA A N 1
ATOM 696 C CA . ALA A 1 85 ? 8.881 1.528 0.696 1.00 92.62 85 ALA A CA 1
ATOM 697 C C . ALA A 1 85 ? 8.194 0.426 1.524 1.00 92.62 85 ALA A C 1
ATOM 699 O O . ALA A 1 85 ? 7.650 0.688 2.604 1.00 92.62 85 ALA A O 1
ATOM 700 N N . ASN A 1 86 ? 8.253 -0.819 1.039 1.00 93.75 86 ASN A N 1
ATOM 701 C CA . ASN A 1 86 ? 7.760 -1.979 1.778 1.00 93.75 86 ASN A CA 1
ATOM 702 C C . ASN A 1 86 ? 8.642 -2.275 2.994 1.00 93.75 86 ASN A C 1
ATOM 704 O O . ASN A 1 86 ? 8.096 -2.518 4.070 1.00 93.75 86 ASN A O 1
ATOM 708 N N . LEU A 1 87 ? 9.972 -2.187 2.855 1.00 96.31 87 LEU A N 1
ATOM 709 C CA . LEU A 1 87 ? 10.885 -2.300 3.994 1.00 96.31 87 LEU A CA 1
ATOM 710 C C . LEU A 1 87 ? 10.609 -1.197 5.029 1.00 96.31 87 LEU A C 1
ATOM 712 O O . LEU A 1 87 ? 10.404 -1.510 6.197 1.00 96.31 87 LEU A O 1
ATOM 716 N N . THR A 1 88 ? 10.511 0.071 4.621 1.00 96.50 88 THR A N 1
ATOM 717 C CA . THR A 1 88 ? 10.191 1.189 5.530 1.00 96.50 88 THR A CA 1
ATOM 718 C C . THR A 1 88 ? 8.879 0.958 6.278 1.00 96.50 88 THR A C 1
ATOM 720 O O . THR A 1 88 ? 8.808 1.143 7.490 1.00 96.50 88 THR A O 1
ATOM 723 N N . SER A 1 89 ? 7.840 0.501 5.577 1.00 96.12 89 SER A N 1
ATOM 724 C CA . SER A 1 89 ? 6.554 0.181 6.206 1.00 96.12 89 SER A CA 1
ATOM 725 C C . SER A 1 89 ? 6.659 -1.004 7.170 1.00 96.12 89 SER A C 1
ATOM 727 O O . SER A 1 89 ? 6.008 -1.000 8.213 1.00 96.12 89 SER A O 1
ATOM 729 N N . HIS A 1 90 ? 7.473 -2.010 6.842 1.00 97.06 90 HIS A N 1
ATOM 730 C CA . HIS A 1 90 ? 7.743 -3.158 7.705 1.00 97.06 90 HIS A CA 1
ATOM 731 C C . HIS A 1 90 ? 8.496 -2.762 8.981 1.00 97.06 90 HIS A C 1
ATOM 733 O O . HIS A 1 90 ? 8.147 -3.253 10.054 1.00 97.06 90 HIS A O 1
ATOM 739 N N . MET A 1 91 ? 9.455 -1.831 8.901 1.00 98.19 91 MET A N 1
ATOM 740 C CA . MET A 1 91 ? 10.226 -1.372 10.066 1.00 98.19 91 MET A CA 1
ATOM 741 C C . MET A 1 91 ? 9.343 -0.842 11.202 1.00 98.19 91 MET A C 1
ATOM 743 O O . MET A 1 91 ? 9.727 -0.941 12.366 1.00 98.19 91 MET A O 1
ATOM 747 N N . ARG A 1 92 ? 8.126 -0.375 10.897 1.00 97.75 92 ARG A N 1
ATOM 748 C CA . ARG A 1 92 ? 7.137 0.059 11.898 1.00 97.75 92 ARG A CA 1
ATOM 749 C C . ARG A 1 92 ? 6.706 -1.040 12.868 1.00 97.75 92 ARG A C 1
ATOM 751 O O . ARG A 1 92 ? 6.233 -0.737 13.957 1.00 97.75 92 ARG A O 1
ATOM 758 N N . ILE A 1 93 ? 6.872 -2.311 12.502 1.00 97.12 93 ILE A N 1
ATOM 759 C CA . ILE A 1 93 ? 6.631 -3.444 13.407 1.00 97.12 93 ILE A CA 1
ATOM 760 C C . ILE A 1 93 ? 7.695 -3.481 14.510 1.00 97.12 93 ILE A C 1
ATOM 762 O O . ILE A 1 93 ? 7.378 -3.801 15.650 1.00 97.12 93 ILE A O 1
ATOM 766 N N . HIS A 1 94 ? 8.937 -3.118 14.185 1.00 97.75 94 HIS A N 1
ATOM 767 C CA . HIS A 1 94 ? 10.038 -3.082 15.146 1.00 97.75 94 HIS A CA 1
ATOM 768 C C . HIS A 1 94 ? 10.039 -1.804 15.985 1.00 97.75 94 HIS A C 1
ATOM 770 O O . HIS A 1 94 ? 10.367 -1.856 17.165 1.00 97.75 94 HIS A O 1
ATOM 776 N N . THR A 1 95 ? 9.679 -0.661 15.395 1.00 97.06 95 THR A N 1
ATOM 777 C CA . THR A 1 95 ? 9.659 0.627 16.110 1.00 97.06 95 THR A CA 1
ATOM 778 C C . THR A 1 95 ? 8.361 0.874 16.876 1.00 97.06 95 THR A C 1
ATOM 780 O O . THR A 1 95 ? 8.320 1.741 17.741 1.00 97.06 95 THR A O 1
ATOM 783 N N . GLY A 1 96 ? 7.283 0.159 16.542 1.00 97.12 96 GLY A N 1
ATOM 784 C CA . GLY A 1 96 ? 5.948 0.415 17.082 1.00 97.12 96 GLY A CA 1
ATOM 785 C C . GLY A 1 96 ? 5.279 1.680 16.530 1.00 97.12 96 GLY A C 1
ATOM 786 O O . GLY A 1 96 ? 4.204 2.049 17.004 1.00 97.12 96 GLY A O 1
ATOM 787 N N . GLU A 1 97 ? 5.873 2.339 15.530 1.00 97.88 97 GLU A N 1
ATOM 788 C CA . GLU A 1 97 ? 5.354 3.581 14.952 1.00 97.88 97 GLU A CA 1
ATOM 789 C C . GLU A 1 97 ? 3.961 3.377 14.327 1.00 97.88 97 GLU A C 1
ATOM 791 O O . GLU A 1 97 ? 3.730 2.486 13.498 1.00 97.88 97 GLU A O 1
ATOM 796 N N . LYS A 1 98 ? 3.016 4.241 14.705 1.00 97.75 98 LYS A N 1
ATOM 797 C CA . LYS A 1 98 ? 1.623 4.216 14.238 1.00 97.75 98 LYS A CA 1
ATOM 798 C C . LYS A 1 98 ? 1.211 5.591 13.704 1.00 97.75 98 LYS A C 1
ATOM 800 O O . LYS A 1 98 ? 0.460 6.300 14.372 1.00 97.75 98 LYS A O 1
ATOM 805 N N . PRO A 1 99 ? 1.683 5.983 12.508 1.00 97.12 99 PRO A N 1
ATOM 806 C CA . PRO A 1 99 ? 1.486 7.341 12.001 1.00 97.12 99 PRO A CA 1
ATOM 807 C C . PRO A 1 99 ? 0.040 7.628 11.568 1.00 97.12 99 PRO A C 1
ATOM 809 O O . PRO A 1 99 ? -0.326 8.781 11.364 1.00 97.12 99 PRO A O 1
ATOM 812 N N . TYR A 1 100 ? -0.802 6.602 11.419 1.00 98.00 100 TYR A N 1
ATOM 813 C CA . TYR A 1 100 ? -2.176 6.766 10.948 1.00 98.00 100 TYR A CA 1
ATOM 814 C C . TYR A 1 100 ? -3.152 6.733 12.122 1.00 98.00 100 TYR A C 1
ATOM 816 O O . TYR A 1 100 ? -3.550 5.660 12.580 1.00 98.00 100 TYR A O 1
ATOM 824 N N . GLN A 1 101 ? -3.538 7.912 12.601 1.00 98.25 101 GLN A N 1
ATOM 825 C CA . GLN A 1 101 ? -4.458 8.076 13.726 1.00 98.25 101 GLN A CA 1
ATOM 826 C C . GLN A 1 101 ? -5.919 8.104 13.264 1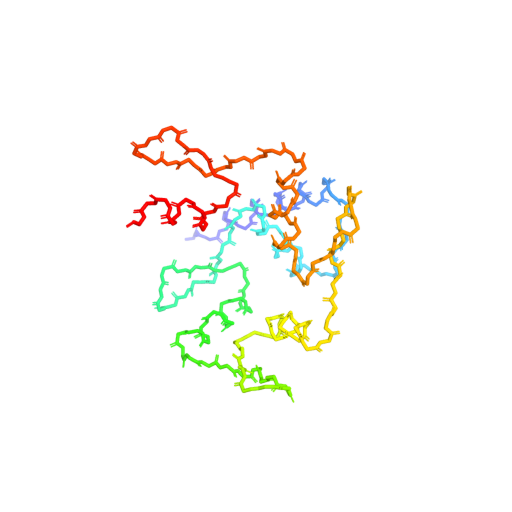.00 98.25 101 GLN A C 1
ATOM 828 O O . GLN A 1 101 ? -6.252 8.675 12.223 1.00 98.25 101 GLN A O 1
ATOM 833 N N . CYS A 1 102 ? -6.805 7.480 14.040 1.00 98.19 102 CYS A N 1
ATOM 834 C CA . CYS A 1 102 ? -8.241 7.625 13.856 1.00 98.19 102 CYS A CA 1
ATOM 835 C C . CYS A 1 102 ? -8.699 8.986 14.384 1.00 98.19 102 CYS A C 1
ATOM 837 O O . CYS A 1 102 ? -8.350 9.386 15.486 1.00 98.19 102 CYS A O 1
ATOM 839 N N . ARG A 1 103 ? -9.526 9.688 13.607 1.00 97.31 103 ARG A N 1
ATOM 840 C CA . ARG A 1 103 ? -10.092 10.985 14.015 1.00 97.31 103 ARG A CA 1
ATOM 841 C C . ARG A 1 103 ? -11.287 10.875 14.967 1.00 97.31 103 ARG A C 1
ATOM 843 O O . ARG A 1 103 ? -11.719 11.882 15.505 1.00 97.31 103 ARG A O 1
ATOM 850 N N . HIS A 1 104 ? -11.841 9.672 15.126 1.00 97.44 104 HIS A N 1
ATOM 851 C CA . HIS A 1 104 ? -13.054 9.415 15.914 1.00 97.44 104 HIS A CA 1
ATOM 852 C C . HIS A 1 104 ? -12.777 8.673 17.227 1.00 97.44 104 HIS A C 1
ATOM 854 O O . HIS A 1 104 ? -13.676 8.530 18.048 1.00 97.44 104 HIS A O 1
ATOM 860 N N . CYS A 1 105 ? -11.562 8.154 17.426 1.00 97.50 105 CYS A N 1
ATOM 861 C CA . CYS A 1 105 ? -11.147 7.495 18.665 1.00 97.50 105 CYS A CA 1
ATOM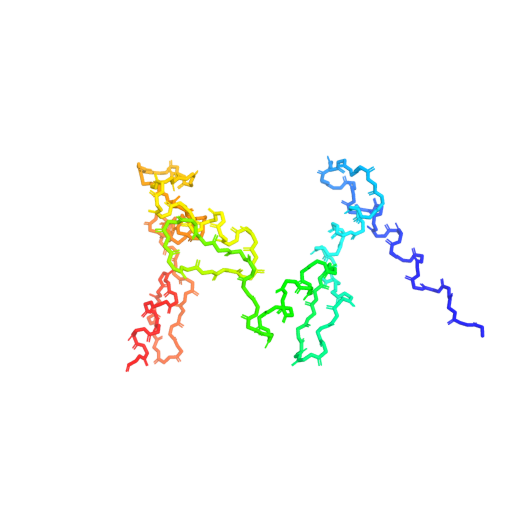 862 C C . CYS A 1 105 ? -9.617 7.462 18.785 1.00 97.50 105 CYS A C 1
ATOM 864 O O . CYS A 1 105 ? -8.909 7.700 17.814 1.00 97.50 105 CYS A O 1
ATOM 866 N N . SER A 1 106 ? -9.091 7.066 19.944 1.00 97.44 106 SER A N 1
ATOM 867 C CA . SER A 1 106 ? -7.644 7.054 20.223 1.00 97.44 106 SER A CA 1
ATOM 868 C C . SER A 1 106 ? -6.847 5.943 19.517 1.00 97.44 106 SER A C 1
ATOM 870 O O . SER A 1 106 ? -5.673 5.731 19.819 1.00 97.44 106 SER A O 1
ATOM 872 N N . LYS A 1 107 ? -7.460 5.175 18.604 1.00 98.06 107 LYS A N 1
ATOM 873 C CA . LYS A 1 107 ? -6.767 4.083 17.903 1.00 98.06 107 LYS A CA 1
ATOM 874 C C . LYS A 1 107 ? -5.854 4.632 16.809 1.00 98.06 107 LYS A C 1
ATOM 876 O O . LYS A 1 107 ? -6.264 5.447 15.987 1.00 98.06 107 LYS A O 1
ATOM 881 N N . ALA A 1 108 ? -4.638 4.097 16.745 1.00 97.94 108 ALA A N 1
ATOM 882 C CA . ALA A 1 108 ? -3.663 4.395 15.704 1.00 97.94 108 ALA A CA 1
ATOM 883 C C . ALA A 1 108 ? -3.145 3.111 15.040 1.00 97.94 108 ALA A C 1
ATOM 885 O O . ALA A 1 108 ? -3.111 2.038 15.653 1.00 97.94 108 ALA A O 1
ATOM 886 N N . PHE A 1 109 ? -2.730 3.226 13.780 1.00 97.94 109 PHE A N 1
ATOM 887 C CA . PHE A 1 109 ? -2.341 2.107 12.925 1.00 97.94 109 PHE A CA 1
ATOM 888 C C . PHE A 1 109 ? -0.974 2.359 12.284 1.00 97.94 109 PHE A C 1
ATOM 890 O O . PHE A 1 109 ? -0.633 3.487 11.934 1.00 97.94 109 PHE A O 1
ATOM 897 N N . SER A 1 110 ? -0.204 1.289 12.075 1.00 97.31 110 SER A N 1
ATOM 898 C CA . SER A 1 110 ? 1.092 1.331 11.376 1.00 97.31 110 SER A CA 1
ATOM 899 C C . SER A 1 110 ? 0.950 1.456 9.852 1.00 97.31 110 SER A C 1
ATOM 901 O O . SER A 1 110 ? 1.895 1.843 9.160 1.00 97.31 110 SER A O 1
ATOM 903 N N . GLN A 1 111 ? -0.239 1.161 9.314 1.00 96.25 111 GLN A N 1
ATOM 904 C CA . GLN A 1 111 ? -0.565 1.245 7.889 1.00 96.25 111 GLN A CA 1
ATOM 905 C C . GLN A 1 111 ? -1.904 1.954 7.650 1.00 96.25 111 GLN A C 1
ATOM 907 O O . GLN A 1 111 ? -2.889 1.694 8.344 1.00 96.25 111 GLN A O 1
ATOM 912 N N . ASN A 1 112 ? -1.967 2.770 6.593 1.00 96.00 112 ASN A N 1
ATOM 913 C CA . ASN A 1 11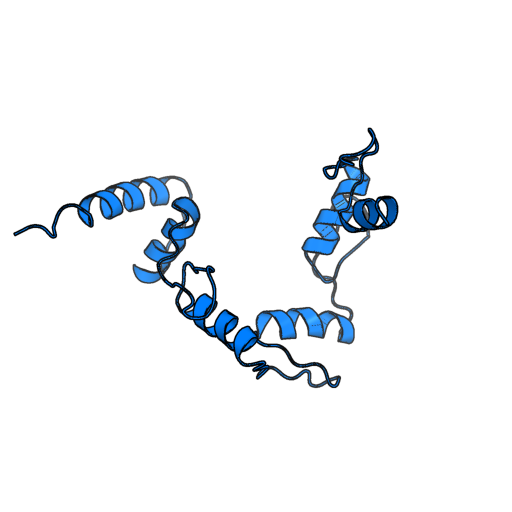2 ? -3.181 3.490 6.192 1.00 96.00 112 ASN A CA 1
ATOM 914 C C . ASN A 1 112 ? -4.341 2.540 5.842 1.00 96.00 112 ASN A C 1
ATOM 916 O O . ASN A 1 112 ? -5.503 2.822 6.113 1.00 96.00 112 ASN A O 1
ATOM 920 N N . SER A 1 113 ? -4.034 1.377 5.262 1.00 94.69 113 SER A N 1
ATOM 921 C CA . SER A 1 113 ? -5.025 0.335 4.965 1.00 94.69 113 SER A CA 1
ATOM 922 C C . SER A 1 113 ? -5.724 -0.176 6.232 1.00 94.69 113 SER A C 1
ATOM 924 O O . SER A 1 113 ? -6.925 -0.444 6.198 1.00 94.69 113 SER A O 1
ATOM 926 N N . GLY A 1 114 ? -4.990 -0.276 7.346 1.00 96.44 114 GLY A N 1
ATOM 927 C CA . GLY A 1 114 ? -5.521 -0.621 8.663 1.00 96.44 114 GLY A CA 1
ATOM 928 C C . GLY A 1 114 ? -6.485 0.443 9.172 1.00 96.44 114 GLY A C 1
ATOM 929 O O . GLY A 1 114 ? -7.619 0.111 9.515 1.00 96.44 114 GLY A O 1
ATOM 930 N N . LEU A 1 115 ? -6.083 1.718 9.106 1.00 97.69 115 LEU A N 1
ATOM 931 C CA . LEU A 1 115 ? -6.958 2.841 9.445 1.00 97.69 115 LEU A CA 1
ATOM 932 C C . LEU A 1 115 ? -8.225 2.840 8.578 1.00 97.69 115 LEU A C 1
ATOM 934 O O . LEU A 1 115 ? -9.324 2.864 9.117 1.00 97.69 115 LEU A O 1
ATOM 938 N N . LYS A 1 116 ? -8.108 2.725 7.249 1.00 96.31 116 LYS A N 1
ATOM 939 C CA . LYS A 1 116 ? -9.268 2.710 6.337 1.00 96.31 116 LYS A CA 1
ATOM 940 C C . LYS A 1 116 ? -10.248 1.578 6.654 1.00 96.31 116 LYS A C 1
ATOM 942 O O . LYS A 1 116 ? -11.454 1.799 6.638 1.00 96.31 116 LYS A O 1
ATOM 947 N N . LYS A 1 117 ? -9.749 0.372 6.954 1.00 96.56 117 LYS A N 1
ATOM 948 C CA . LYS A 1 117 ? -10.600 -0.746 7.397 1.00 96.56 117 LYS A CA 1
ATOM 949 C C . LYS A 1 117 ? -11.274 -0.434 8.732 1.00 96.56 117 LYS A C 1
ATOM 951 O O . LYS A 1 117 ? -12.465 -0.681 8.867 1.00 96.56 117 LYS A O 1
ATOM 956 N N . HIS A 1 118 ? -10.534 0.120 9.690 1.00 97.19 118 HIS A N 1
ATOM 957 C CA . HIS A 1 118 ? -11.081 0.512 10.984 1.00 97.19 118 HIS A CA 1
ATOM 958 C C . HIS A 1 118 ? -12.147 1.603 10.866 1.00 97.19 118 HIS A C 1
ATOM 960 O O . HIS A 1 118 ? -13.159 1.507 11.541 1.00 97.19 118 HIS A O 1
ATOM 966 N N . MET A 1 119 ? -11.999 2.583 9.972 1.00 97.88 119 MET A N 1
ATOM 967 C CA . MET A 1 119 ? -13.011 3.630 9.786 1.00 97.88 119 MET A CA 1
ATOM 968 C C . MET A 1 119 ? -14.404 3.067 9.468 1.00 97.88 119 MET A C 1
ATOM 970 O O . MET A 1 119 ? -15.402 3.677 9.842 1.00 97.88 119 MET A O 1
ATOM 974 N N . ARG A 1 120 ? -14.489 1.867 8.877 1.00 96.81 120 ARG A N 1
ATOM 975 C CA . ARG A 1 120 ? -15.762 1.171 8.641 1.00 96.81 120 ARG A CA 1
ATOM 976 C C . ARG A 1 120 ? -16.496 0.772 9.917 1.00 96.81 120 ARG A C 1
ATOM 978 O O . ARG A 1 120 ? -17.705 0.599 9.881 1.00 96.81 120 ARG A O 1
ATOM 985 N N . THR A 1 121 ? -15.804 0.652 11.052 1.00 96.50 121 THR A N 1
ATOM 986 C CA . THR A 1 121 ? -16.460 0.418 12.349 1.00 96.50 121 THR A CA 1
ATOM 987 C C . THR A 1 121 ? -17.178 1.660 12.860 1.00 96.50 121 THR A C 1
ATOM 989 O O . THR A 1 121 ? -18.069 1.533 13.685 1.00 96.50 121 THR A O 1
ATOM 992 N N . HIS A 1 122 ? -16.795 2.849 12.387 1.00 97.06 122 HIS A N 1
ATOM 993 C CA . HIS A 1 122 ? -17.492 4.095 12.700 1.00 97.06 122 HIS A CA 1
ATOM 994 C C . HIS A 1 122 ? -18.614 4.390 11.702 1.00 97.06 122 HIS A C 1
ATOM 996 O O . HIS A 1 122 ? -19.649 4.908 12.096 1.00 97.06 122 HIS A O 1
ATOM 1002 N N . THR A 1 123 ? -18.422 4.070 10.418 1.00 96.00 123 THR A N 1
ATOM 1003 C CA . THR A 1 123 ? -19.424 4.353 9.373 1.00 96.00 123 THR A CA 1
ATOM 1004 C C . THR A 1 123 ? -20.450 3.240 9.177 1.00 96.00 123 THR A C 1
ATOM 1006 O O . THR A 1 123 ? -21.477 3.474 8.552 1.00 96.00 123 THR A O 1
ATOM 1009 N N . GLY A 1 124 ? -20.168 2.020 9.643 1.00 95.50 124 GLY A N 1
ATOM 1010 C CA . GLY A 1 124 ? -20.996 0.841 9.380 1.00 95.50 124 GLY A CA 1
ATOM 1011 C C . GLY A 1 124 ? -20.873 0.280 7.956 1.00 95.50 124 GLY A C 1
ATOM 1012 O O . GLY A 1 124 ? -21.599 -0.648 7.613 1.00 95.50 124 GLY A O 1
ATOM 1013 N N . GLU A 1 125 ? -19.963 0.799 7.123 1.00 96.69 125 GLU A N 1
ATOM 1014 C CA . GLU A 1 125 ? -19.799 0.371 5.726 1.00 96.69 125 GLU A CA 1
ATOM 1015 C C . GLU A 1 125 ? -19.422 -1.122 5.624 1.00 96.69 125 GLU A C 1
ATOM 1017 O O . GLU A 1 125 ? -18.409 -1.576 6.174 1.00 96.69 125 GLU A O 1
ATOM 1022 N N . LYS A 1 126 ? -20.209 -1.887 4.859 1.00 96.31 126 LYS A N 1
ATOM 1023 C CA . LYS A 1 126 ? -19.993 -3.318 4.597 1.00 96.31 126 LYS A CA 1
ATOM 1024 C C . LYS A 1 126 ? -19.945 -3.596 3.090 1.00 96.31 126 LYS A C 1
ATOM 1026 O O . LYS A 1 126 ? -20.925 -4.061 2.523 1.00 96.31 126 LYS A O 1
ATOM 1031 N N . PRO A 1 127 ? -18.818 -3.301 2.421 1.00 95.75 127 PRO A N 1
ATOM 1032 C CA . PRO A 1 127 ? -18.755 -3.302 0.960 1.00 95.75 127 PRO A CA 1
ATOM 1033 C C . PRO A 1 127 ? -18.598 -4.701 0.344 1.00 95.75 127 PRO A C 1
ATOM 1035 O O . PRO A 1 127 ? -18.511 -4.816 -0.873 1.00 95.75 127 PRO A O 1
ATOM 1038 N N . TYR A 1 128 ? -18.492 -5.755 1.156 1.00 96.94 128 TYR A N 1
ATOM 1039 C CA . TYR A 1 128 ? -18.278 -7.117 0.670 1.00 96.94 128 TYR A CA 1
ATOM 1040 C C . TYR A 1 128 ? -19.540 -7.941 0.882 1.00 96.94 128 TYR A C 1
ATOM 1042 O O . TYR A 1 128 ? -19.850 -8.294 2.017 1.00 96.94 128 TYR A O 1
ATOM 1050 N N . GLN A 1 129 ? -20.248 -8.247 -0.198 1.00 97.12 129 GLN A N 1
ATOM 1051 C CA . GLN A 1 129 ? -21.450 -9.074 -0.176 1.00 97.12 129 GLN A CA 1
ATOM 1052 C C . GLN A 1 129 ? -21.115 -10.523 -0.541 1.00 97.12 129 GLN A C 1
ATOM 1054 O O . GLN A 1 129 ? -20.282 -10.778 -1.414 1.00 97.12 129 GLN A O 1
ATOM 1059 N N . CYS A 1 130 ? -21.755 -11.463 0.148 1.00 97.44 130 CYS A N 1
ATOM 1060 C CA . CYS A 1 130 ? -21.739 -12.868 -0.219 1.00 97.44 130 CYS A CA 1
ATOM 1061 C C . CYS A 1 130 ? -22.512 -13.103 -1.526 1.00 97.44 130 CYS A C 1
ATOM 1063 O O . CYS A 1 130 ? -23.584 -12.551 -1.732 1.00 97.44 130 CYS A O 1
ATOM 1065 N N . SER A 1 131 ? -21.983 -13.942 -2.419 1.00 96.56 131 SER A N 1
ATOM 1066 C CA . SER A 1 131 ? -22.675 -14.292 -3.666 1.00 96.56 131 SER A CA 1
ATOM 1067 C C . SER A 1 131 ? -23.713 -15.406 -3.507 1.00 96.56 131 SER A C 1
ATOM 1069 O O . SER A 1 131 ? -24.461 -15.660 -4.440 1.00 96.56 131 SER A O 1
ATOM 1071 N N . GLN A 1 132 ? -23.719 -16.101 -2.367 1.00 96.56 132 GLN A N 1
ATOM 1072 C CA . GLN A 1 132 ? -24.584 -17.252 -2.076 1.00 96.56 132 GLN A CA 1
ATOM 1073 C C . GLN A 1 132 ? -25.680 -16.943 -1.042 1.00 96.56 132 GLN A C 1
ATOM 1075 O O . GLN A 1 132 ? -26.561 -17.764 -0.815 1.00 96.56 132 GLN A O 1
ATOM 1080 N N . CYS A 1 133 ? -25.618 -15.788 -0.376 1.00 96.94 133 CYS A N 1
ATOM 1081 C CA . CYS A 1 133 ? -26.606 -15.340 0.603 1.00 96.94 133 CYS A CA 1
ATOM 1082 C C . CYS A 1 133 ? -26.531 -13.816 0.786 1.00 96.94 133 CYS A C 1
ATOM 1084 O O . CYS A 1 133 ? -25.587 -13.172 0.333 1.00 96.94 133 CYS A O 1
ATOM 1086 N N . ASP A 1 134 ? -27.476 -13.236 1.523 1.00 96.06 134 ASP A N 1
ATOM 1087 C CA . ASP A 1 134 ? -27.570 -11.778 1.711 1.00 96.06 134 ASP A CA 1
ATOM 1088 C C . ASP A 1 134 ? -26.603 -11.208 2.765 1.00 96.06 134 ASP A C 1
ATOM 1090 O O . ASP A 1 134 ? -26.676 -10.032 3.133 1.00 96.06 134 ASP A O 1
ATOM 1094 N N . GLN A 1 135 ? -25.677 -12.020 3.286 1.00 96.75 135 GLN A N 1
ATOM 1095 C CA . GLN A 1 135 ? -24.733 -11.546 4.293 1.00 96.75 135 GLN A CA 1
ATOM 1096 C C . GLN A 1 135 ? -23.707 -10.576 3.697 1.00 96.75 135 GLN A C 1
ATOM 1098 O O . GLN A 1 135 ? -23.066 -10.832 2.675 1.00 96.75 135 GLN A O 1
ATOM 1103 N N . VAL A 1 136 ? -23.508 -9.467 4.409 1.00 97.50 136 VAL A N 1
ATOM 1104 C CA . VAL A 1 136 ? -22.542 -8.419 4.073 1.00 97.50 136 VAL A CA 1
ATOM 1105 C C . VAL A 1 136 ? -21.479 -8.270 5.160 1.00 97.50 136 VAL A C 1
ATOM 1107 O O . VAL A 1 136 ? -21.749 -8.358 6.361 1.00 97.50 136 VAL A O 1
ATOM 1110 N N . PHE A 1 137 ? -20.252 -7.978 4.738 1.00 96.44 137 PHE A N 1
ATOM 1111 C CA . PHE A 1 137 ? -19.062 -7.946 5.580 1.00 96.44 137 PHE A CA 1
ATOM 1112 C C . PHE A 1 137 ? -18.283 -6.640 5.400 1.00 96.44 137 PHE A C 1
ATOM 1114 O O . PHE A 1 137 ? -18.190 -6.069 4.313 1.00 96.44 137 PHE A O 1
ATOM 1121 N N . SER A 1 138 ? -17.652 -6.171 6.479 1.00 95.44 138 SER A N 1
ATOM 1122 C CA . SER A 1 138 ? -16.794 -4.975 6.471 1.00 95.44 138 SER A CA 1
ATOM 1123 C C . SER A 1 138 ? -15.394 -5.236 5.898 1.00 95.44 138 SER A C 1
ATOM 1125 O O . SER A 1 138 ? -14.677 -4.301 5.510 1.00 95.44 138 SER A O 1
ATOM 1127 N N . THR A 1 139 ? -14.984 -6.508 5.810 1.00 95.06 139 THR A N 1
ATOM 1128 C CA . THR A 1 139 ? -13.695 -6.922 5.245 1.00 95.06 139 THR A CA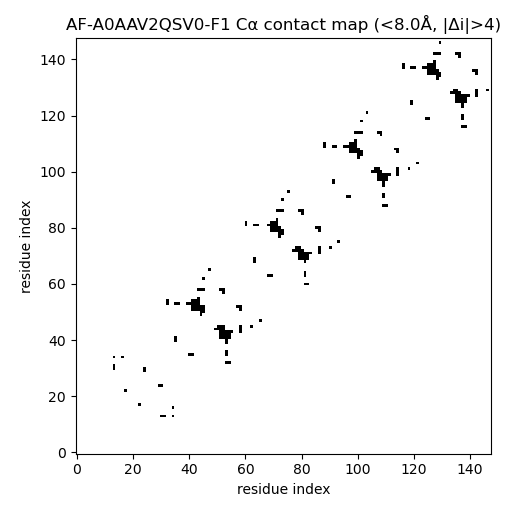 1
ATOM 1129 C C . THR A 1 139 ? -13.826 -8.158 4.354 1.00 95.06 139 THR A C 1
ATOM 1131 O O . THR A 1 139 ? -14.620 -9.054 4.624 1.0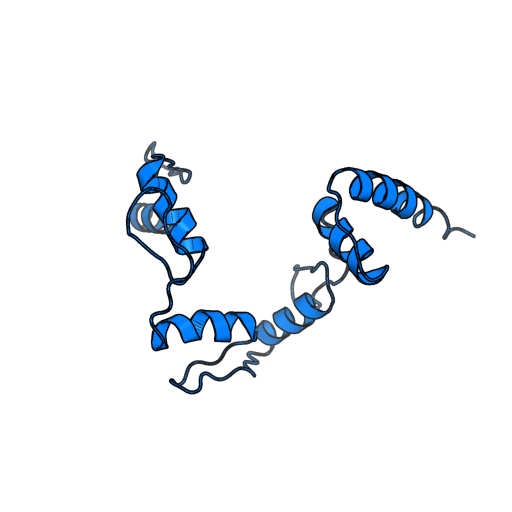0 95.06 139 THR A O 1
ATOM 1134 N N . ASN A 1 140 ? -12.978 -8.232 3.323 1.00 94.88 140 ASN A N 1
ATOM 1135 C CA . ASN A 1 140 ? -12.896 -9.392 2.433 1.00 94.88 140 ASN A CA 1
ATOM 1136 C C . ASN A 1 140 ? -12.444 -10.668 3.160 1.00 94.88 140 ASN A C 1
ATOM 1138 O O . ASN A 1 140 ? -12.810 -11.767 2.770 1.00 94.88 140 ASN A O 1
ATOM 1142 N N . SER A 1 141 ? -11.627 -10.534 4.208 1.00 94.56 141 SER A N 1
ATOM 1143 C CA . SER A 1 141 ? -11.169 -11.674 5.008 1.00 94.56 141 SER A CA 1
ATOM 1144 C C . SER A 1 141 ? -12.335 -12.352 5.725 1.00 94.56 141 SER A C 1
ATOM 1146 O O . SER A 1 141 ? -12.413 -13.574 5.710 1.00 94.56 141 SER A O 1
ATOM 1148 N N . ASN A 1 142 ? -13.264 -11.569 6.282 1.00 95.69 142 ASN A N 1
ATOM 1149 C CA . ASN A 1 142 ? -14.454 -12.116 6.932 1.00 95.69 142 ASN A CA 1
ATOM 1150 C C . ASN A 1 142 ? -15.374 -12.801 5.916 1.00 95.69 142 ASN A C 1
ATOM 1152 O O . ASN A 1 142 ? -15.832 -13.904 6.185 1.00 95.69 142 ASN A O 1
ATOM 1156 N N . LEU A 1 143 ? -15.572 -12.199 4.734 1.00 96.81 143 LEU A N 1
ATOM 1157 C CA . LEU A 1 143 ? -16.311 -12.845 3.646 1.00 96.81 143 LEU A CA 1
ATOM 1158 C C . LEU A 1 143 ? -15.659 -14.179 3.244 1.00 96.81 143 LEU A C 1
ATOM 1160 O O . LEU A 1 143 ? -16.341 -15.187 3.144 1.00 96.81 143 LEU A O 1
ATOM 1164 N N . ARG A 1 144 ? -14.333 -14.212 3.058 1.00 96.19 144 ARG A N 1
ATOM 1165 C CA . ARG A 1 144 ? -13.614 -15.452 2.718 1.00 96.19 144 ARG A CA 1
ATOM 1166 C C . ARG A 1 144 ? -13.739 -16.534 3.786 1.00 96.19 144 ARG A C 1
ATOM 1168 O O . ARG A 1 144 ? -13.820 -17.693 3.422 1.00 96.19 144 ARG A O 1
ATOM 1175 N N . CYS A 1 145 ? -13.721 -16.160 5.064 1.00 96.50 145 CYS A N 1
ATOM 1176 C CA . CYS A 1 145 ? -13.932 -17.095 6.169 1.00 96.50 145 CYS A CA 1
ATOM 1177 C C . CYS A 1 145 ? -15.360 -17.659 6.151 1.00 96.50 145 CYS A C 1
ATOM 1179 O O . CYS A 1 145 ? -15.546 -18.847 6.344 1.00 96.50 145 CYS A O 1
ATOM 1181 N N . HIS A 1 146 ? -16.355 -16.819 5.854 1.00 96.12 146 HIS A N 1
ATOM 1182 C CA . HIS A 1 146 ? -17.747 -17.243 5.709 1.00 96.12 146 HIS A CA 1
ATOM 1183 C C . HIS A 1 146 ? -17.989 -18.164 4.495 1.00 96.12 146 HIS A C 1
ATOM 1185 O O . HIS A 1 146 ? -18.885 -18.995 4.541 1.00 96.12 146 HIS A O 1
ATOM 1191 N N . MET A 1 147 ? -17.215 -18.001 3.416 1.00 94.31 147 MET A N 1
ATOM 1192 C CA . MET A 1 147 ? -17.285 -18.829 2.199 1.00 94.31 147 MET A CA 1
ATOM 1193 C C . MET A 1 147 ? -16.452 -20.118 2.267 1.00 94.31 147 MET A C 1
ATOM 1195 O O . MET A 1 147 ? -16.475 -20.887 1.306 1.00 94.31 147 MET A O 1
ATOM 1199 N N . SER A 1 148 ? -15.648 -20.293 3.319 1.00 91.75 148 SER A N 1
ATOM 1200 C CA . SER A 1 148 ? -14.828 -21.491 3.520 1.00 91.75 148 SER A CA 1
ATOM 1201 C C . SER A 1 148 ? -15.622 -22.580 4.215 1.00 91.75 148 SER A C 1
ATOM 1203 O O . SER A 1 148 ? -15.231 -23.742 3.979 1.00 91.75 148 SER A O 1
#

Nearest PDB structures (foldseek):
  2i13-assembly2_B  TM=8.830E-01  e=3.032E-15  Mus musculus
  2i13-assembly1_A  TM=7.422E-01  e=8.719E-15  Mus musculus
  5v3g-assembly1_A  TM=7.501E-01  e=5.913E-14  Homo sapiens
  6ml6-assembly1_A  TM=8.077E-01  e=8.290E-13  Mus musculus
  5v3j-assembly2_F  TM=7.519E-01  e=8.856E-13  Mus musculus

Mean predicted aligned error: 9.28 Å

pLDDT: mean 86.79, std 18.66, range [26.94, 98.25]

Organism: Meganyctiphanes norvegica (NCBI:txid48144)

Secondary structure (DSSP, 8-state):
---SHHHHHHHHHHHHHHHHH----SSHHHHHHHHHHHH----EE-SSSS-EESSHHHHHHHHHHHHT---EE-SSSS-EESSHHHHHHHHHHHH----EE-SSSS-EESSHHHHHHHHHHHH----EE-SSSS-EESSHHHHHHHT-

Solvent-accessible surface area (backbone atoms only — not comparable to full-atom values): 9075 Å² total; per-residue (Å²): 143,88,88,71,77,76,64,61,59,54,54,59,51,52,60,57,58,52,70,78,67,79,69,89,61,97,46,70,68,57,46,54,55,53,48,29,70,78,73,65,49,41,87,34,65,45,94,88,48,96,55,58,21,66,41,66,67,58,37,54,44,52,50,25,64,79,72,68,44,42,87,35,65,46,95,87,51,96,54,59,23,54,41,64,69,57,39,60,54,52,49,27,73,79,71,66,48,43,88,33,65,46,94,88,50,96,56,59,20,66,40,64,70,54,40,59,54,51,50,28,78,77,70,67,52,46,87,35,69,48,94,88,49,94,55,64,22,68,42,67,66,58,45,52,61,74,74,104